Protein AF-A0A7C1T103-F1 (afdb_monomer_lite)

Sequence (82 aa):
MDARLQESRDLPLAVDLDGTLIATDLLWETIFLALKTNPLIVFLLPIWALAGKARLKLELARRVTLDASRLPYRQEFLDYLH

pLDDT: mean 81.91, std 11.5, range [46.41, 94.81]

Radius of gyration: 18.04 Å; chains: 1; bounding box: 52×39×32 Å

Structure (mmCIF, N/CA/C/O backbone):
data_AF-A0A7C1T103-F1
#
_entry.id   AF-A0A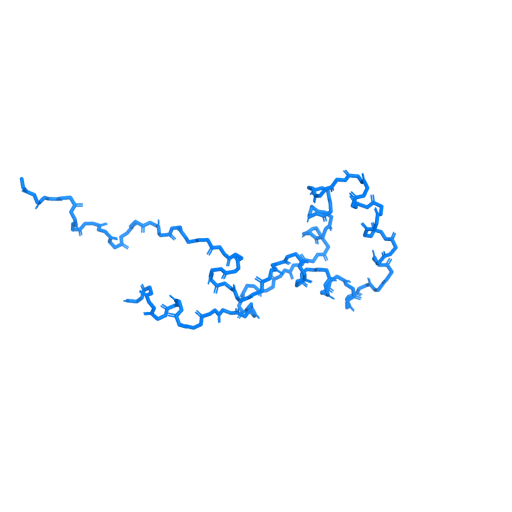7C1T103-F1
#
loop_
_atom_site.group_PDB
_atom_site.id
_atom_site.type_symbol
_atom_site.label_atom_id
_atom_site.label_alt_id
_atom_site.label_comp_id
_atom_site.label_asym_id
_atom_site.label_entity_id
_atom_site.label_seq_id
_atom_site.pdbx_PDB_ins_code
_atom_site.Cartn_x
_atom_site.Cartn_y
_atom_site.Cartn_z
_atom_site.occupancy
_atom_site.B_iso_or_equiv
_atom_site.auth_seq_id
_atom_site.auth_comp_id
_atom_site.auth_asym_id
_atom_site.auth_atom_id
_atom_site.pdbx_PDB_model_num
ATOM 1 N N . MET A 1 1 ? -37.028 25.315 6.072 1.00 46.41 1 MET A N 1
ATOM 2 C CA . MET A 1 1 ? -36.523 24.548 7.223 1.00 46.41 1 MET A CA 1
ATOM 3 C C . MET A 1 1 ? -36.846 23.084 6.976 1.00 46.41 1 MET A C 1
ATOM 5 O O . MET A 1 1 ? -38.001 22.767 6.740 1.00 46.41 1 MET A O 1
ATOM 9 N N . ASP A 1 2 ? -35.789 22.273 6.900 1.00 48.44 2 ASP A N 1
ATOM 10 C CA . ASP A 1 2 ? -35.733 20.889 7.400 1.00 48.44 2 ASP A CA 1
ATOM 11 C C . ASP A 1 2 ? -36.485 19.766 6.666 1.00 48.44 2 ASP A C 1
ATOM 13 O O . ASP A 1 2 ? -37.237 19.018 7.276 1.00 48.44 2 ASP A O 1
ATOM 17 N N . ALA A 1 3 ? -36.214 19.568 5.369 1.00 52.72 3 ALA A N 1
ATOM 18 C CA . ALA A 1 3 ? -36.622 18.338 4.659 1.00 52.72 3 ALA A CA 1
ATOM 19 C C . ALA A 1 3 ? -35.462 17.548 4.014 1.00 52.72 3 ALA A C 1
ATOM 21 O O . ALA A 1 3 ? -35.689 16.500 3.424 1.00 52.72 3 ALA A O 1
ATOM 22 N N . ARG A 1 4 ? -34.208 18.025 4.103 1.00 54.22 4 ARG A N 1
ATOM 23 C CA . ARG A 1 4 ? -33.059 17.436 3.375 1.00 54.22 4 ARG A CA 1
ATOM 24 C C . ARG A 1 4 ? -32.198 16.454 4.176 1.00 54.22 4 ARG A C 1
ATOM 26 O O . ARG A 1 4 ? -31.212 15.970 3.643 1.00 54.22 4 ARG A O 1
ATOM 33 N N . LE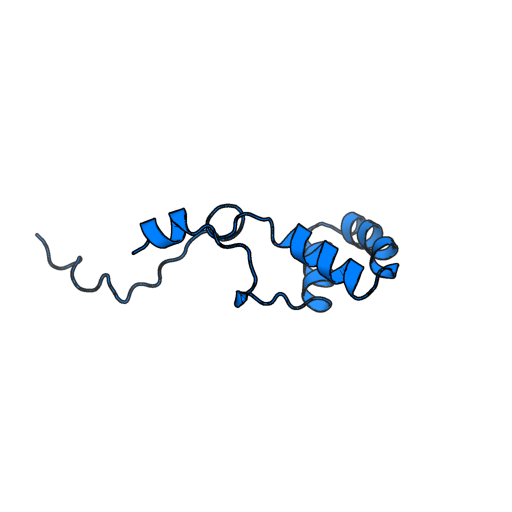U A 1 5 ? -32.531 16.179 5.436 1.00 57.16 5 LEU A N 1
ATOM 34 C CA . LEU A 1 5 ? -31.668 15.377 6.315 1.00 57.16 5 LEU A CA 1
ATOM 35 C C . LEU A 1 5 ? -32.170 13.944 6.543 1.00 57.16 5 LEU A C 1
ATOM 37 O O . LEU A 1 5 ? -31.470 13.153 7.172 1.00 57.16 5 LEU A O 1
ATOM 41 N N . GLN A 1 6 ? -33.347 13.584 6.023 1.00 53.22 6 GLN A N 1
ATOM 42 C CA . GLN A 1 6 ? -33.998 12.318 6.376 1.00 53.22 6 GLN A CA 1
ATOM 43 C C . GLN A 1 6 ? -33.687 11.146 5.423 1.00 53.22 6 GLN A C 1
ATOM 45 O O . GLN A 1 6 ? -33.954 10.006 5.784 1.00 53.22 6 GLN A O 1
ATOM 50 N N . GLU A 1 7 ? -33.034 11.393 4.280 1.00 54.53 7 GLU A N 1
ATOM 51 C CA . GLU A 1 7 ? -32.514 10.356 3.358 1.00 54.53 7 GLU A CA 1
ATOM 52 C C . GLU A 1 7 ? -30.995 10.123 3.509 1.00 54.53 7 GLU A C 1
ATOM 54 O O . GLU A 1 7 ? -30.325 9.600 2.625 1.00 54.53 7 GLU A O 1
ATOM 59 N N . SER A 1 8 ? -30.406 10.516 4.640 1.00 57.97 8 SER A N 1
ATOM 60 C CA . SER A 1 8 ? -28.946 10.471 4.827 1.00 57.97 8 SER A CA 1
ATOM 61 C C . SER A 1 8 ? -28.370 9.057 5.012 1.00 57.97 8 SER A C 1
ATOM 63 O O . SER A 1 8 ? -27.153 8.906 5.026 1.00 57.97 8 SER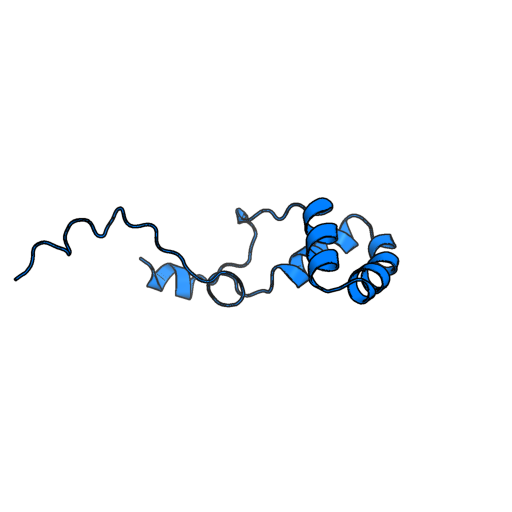 A O 1
ATOM 65 N N . ARG A 1 9 ? -29.209 8.020 5.171 1.00 58.03 9 ARG A N 1
ATOM 66 C CA . ARG A 1 9 ? -28.753 6.624 5.339 1.00 58.03 9 ARG A CA 1
ATOM 67 C C . ARG A 1 9 ? -28.349 5.939 4.033 1.00 58.03 9 ARG A C 1
ATOM 69 O O . ARG A 1 9 ? -27.544 5.019 4.086 1.00 58.03 9 ARG A O 1
ATOM 76 N N . ASP A 1 10 ? -28.863 6.404 2.896 1.00 66.75 10 ASP A N 1
ATOM 77 C CA . ASP A 1 10 ? -28.603 5.794 1.583 1.00 66.75 10 ASP A CA 1
ATOM 78 C C . ASP A 1 10 ? -27.530 6.545 0.776 1.00 66.75 10 ASP A C 1
ATOM 80 O O . ASP A 1 10 ? -27.221 6.187 -0.362 1.00 66.75 10 ASP A O 1
ATOM 84 N N . LEU A 1 11 ? -26.932 7.590 1.357 1.00 77.81 11 LEU A N 1
ATOM 85 C CA . LEU A 1 11 ? -25.823 8.306 0.737 1.00 77.81 11 LEU A CA 1
ATOM 86 C C . LEU A 1 11 ? -24.513 7.529 0.939 1.00 77.81 11 LEU A C 1
ATOM 88 O O . LEU A 1 11 ? -24.111 7.300 2.082 1.00 77.81 11 LEU A O 1
ATOM 92 N N . PRO A 1 12 ? -23.808 7.145 -0.145 1.00 78.00 12 PRO A N 1
ATOM 93 C CA . PRO A 1 12 ? -22.544 6.437 -0.027 1.00 78.00 12 PRO A CA 1
ATOM 94 C C . PRO A 1 12 ? -21.505 7.334 0.652 1.00 78.00 12 PRO A C 1
ATOM 96 O O . PRO A 1 12 ? -21.154 8.401 0.144 1.00 78.00 12 PRO A O 1
ATOM 99 N N . LEU A 1 13 ? -21.002 6.883 1.801 1.00 82.19 13 LEU A N 1
ATOM 100 C CA . LEU A 1 13 ? -19.937 7.560 2.525 1.00 82.19 13 LEU A CA 1
ATOM 101 C C . LEU A 1 13 ? -18.581 7.185 1.917 1.00 82.19 13 LEU A C 1
ATOM 103 O O . LEU A 1 13 ? -18.139 6.041 2.007 1.00 82.19 13 LEU A O 1
ATOM 107 N N . ALA A 1 14 ? -17.915 8.160 1.300 1.00 82.44 14 ALA A N 1
ATOM 108 C CA . ALA A 1 14 ? -16.546 8.007 0.827 1.00 82.44 14 ALA A CA 1
ATOM 109 C C . ALA A 1 14 ? -15.573 8.433 1.933 1.00 82.44 14 ALA A C 1
ATOM 111 O O . ALA A 1 14 ? -15.513 9.610 2.290 1.00 82.44 14 ALA A O 1
ATOM 112 N N . VAL A 1 15 ? -14.812 7.475 2.464 1.00 83.56 15 VAL A N 1
ATOM 113 C CA . VAL A 1 15 ? -13.726 7.725 3.419 1.00 83.56 15 VAL A CA 1
ATOM 114 C C . VAL A 1 15 ? -12.380 7.483 2.754 1.00 83.56 15 VAL A C 1
ATOM 116 O O . VAL A 1 15 ? -12.252 6.621 1.882 1.00 83.56 15 VAL A O 1
ATOM 119 N N . ASP A 1 16 ? -11.379 8.255 3.165 1.00 82.56 16 ASP A N 1
ATOM 120 C CA . ASP A 1 16 ? -10.000 7.993 2.775 1.00 82.56 16 ASP A CA 1
ATOM 121 C C . ASP A 1 16 ? -9.537 6.644 3.347 1.00 82.56 16 ASP A C 1
ATOM 123 O O . ASP A 1 16 ? -9.949 6.237 4.438 1.00 82.56 16 ASP A O 1
ATOM 127 N N . LEU A 1 17 ? -8.717 5.922 2.587 1.00 81.56 17 LEU A N 1
ATOM 128 C CA . LEU A 1 17 ? -8.377 4.538 2.900 1.00 81.56 17 LEU A CA 1
ATOM 129 C C . LEU A 1 17 ? -7.038 4.440 3.635 1.00 81.56 17 LEU A C 1
ATOM 131 O O . LEU A 1 17 ? -7.006 4.034 4.797 1.00 81.56 17 LEU A O 1
ATOM 135 N N . ASP A 1 18 ? -5.949 4.815 2.964 1.00 79.19 18 ASP A N 1
ATOM 136 C CA . ASP A 1 18 ? -4.584 4.696 3.475 1.00 79.19 18 ASP A CA 1
ATOM 137 C C . ASP A 1 18 ? -4.357 5.652 4.652 1.00 79.19 18 ASP A C 1
ATOM 139 O O . ASP A 1 18 ? -4.593 6.852 4.559 1.00 79.19 18 ASP A O 1
ATOM 143 N N . GLY A 1 19 ? -3.889 5.136 5.786 1.00 72.31 19 GLY A N 1
ATOM 144 C CA . GLY A 1 19 ? -3.618 5.948 6.974 1.00 72.31 19 GLY A CA 1
ATOM 145 C C . GLY A 1 19 ? -4.858 6.390 7.764 1.00 72.31 19 GLY A C 1
ATOM 146 O O . GLY A 1 19 ? -4.719 6.610 8.970 1.00 72.31 19 GLY A O 1
ATOM 147 N N . THR A 1 20 ? -6.040 6.438 7.141 1.00 79.06 20 THR A N 1
ATOM 148 C CA . THR A 1 20 ? -7.328 6.770 7.773 1.00 79.06 20 THR A CA 1
ATOM 149 C C . THR A 1 20 ? -8.083 5.503 8.191 1.00 79.06 20 THR A C 1
ATOM 151 O O . THR A 1 20 ? -8.114 5.168 9.375 1.00 79.06 20 THR A O 1
ATOM 154 N N . LEU A 1 21 ? -8.644 4.759 7.231 1.00 77.12 21 LEU A N 1
ATOM 155 C CA . LEU A 1 21 ? -9.408 3.536 7.493 1.00 77.12 21 LEU A CA 1
ATOM 156 C C . LEU A 1 21 ? -8.494 2.355 7.852 1.00 77.12 21 LEU A C 1
ATOM 158 O O . LEU A 1 21 ? -8.787 1.584 8.771 1.00 77.12 21 LEU A O 1
ATOM 162 N N . ILE A 1 22 ? -7.377 2.218 7.138 1.00 80.81 22 ILE A N 1
ATOM 163 C CA . ILE A 1 22 ? -6.343 1.226 7.431 1.00 80.81 22 ILE A CA 1
ATOM 164 C C . ILE A 1 22 ? -5.146 1.887 8.115 1.00 80.81 22 ILE A C 1
ATOM 166 O O . ILE A 1 22 ? -4.796 3.039 7.859 1.00 80.81 22 ILE A O 1
ATOM 170 N N . ALA A 1 23 ? -4.507 1.153 9.021 1.00 76.19 23 ALA A N 1
ATOM 171 C CA . ALA A 1 23 ? -3.351 1.646 9.761 1.00 76.19 23 ALA A CA 1
ATOM 172 C C . ALA A 1 23 ? -2.061 1.677 8.925 1.00 76.19 23 ALA A C 1
ATOM 174 O O . ALA A 1 23 ? -1.097 2.334 9.323 1.00 76.19 23 ALA A O 1
ATOM 175 N N . THR A 1 24 ? -2.039 0.963 7.797 1.00 79.25 24 THR A N 1
ATOM 176 C CA . THR A 1 24 ? -0.875 0.806 6.920 1.00 79.25 24 THR A CA 1
ATOM 177 C C . THR A 1 24 ? -1.080 1.496 5.571 1.00 79.25 24 THR A C 1
ATOM 179 O O . THR A 1 24 ? -2.120 2.098 5.312 1.00 79.25 24 THR A O 1
ATOM 182 N N . ASP A 1 25 ? -0.042 1.460 4.736 1.00 82.81 25 ASP A N 1
ATOM 183 C CA . ASP A 1 25 ? -0.065 1.948 3.357 1.00 82.81 25 ASP A CA 1
ATOM 184 C C . ASP A 1 25 ? -0.180 0.736 2.423 1.00 82.81 25 ASP A C 1
ATOM 186 O O . ASP A 1 25 ? 0.676 -0.162 2.451 1.00 82.81 25 ASP A O 1
ATOM 190 N N . LEU A 1 26 ? -1.219 0.710 1.583 1.00 82.19 26 LEU A N 1
ATOM 191 C CA . LEU A 1 26 ? -1.460 -0.370 0.626 1.00 82.19 26 LEU A CA 1
ATOM 192 C C . LEU A 1 26 ? -0.254 -0.653 -0.274 1.00 82.19 26 LEU A C 1
ATOM 194 O O . LEU A 1 26 ? -0.058 -1.795 -0.692 1.00 82.19 26 LEU A O 1
ATOM 198 N N . LEU A 1 27 ? 0.567 0.349 -0.601 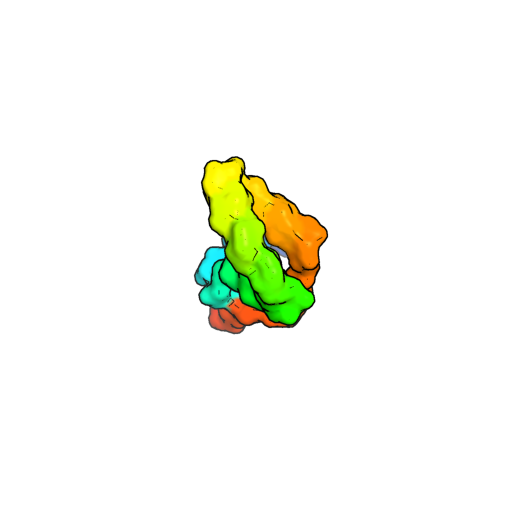1.00 84.94 27 LEU A N 1
ATOM 199 C CA . LEU A 1 27 ? 1.746 0.160 -1.442 1.00 84.94 27 LEU A CA 1
ATOM 200 C C . LEU A 1 27 ? 2.744 -0.783 -0.773 1.00 84.94 27 LEU A C 1
ATOM 202 O O . LEU A 1 27 ? 3.262 -1.685 -1.433 1.00 84.94 27 LEU A O 1
ATOM 206 N N . TRP A 1 28 ? 2.995 -0.594 0.522 1.00 85.31 28 TRP A N 1
ATOM 207 C CA . TRP A 1 28 ? 3.914 -1.442 1.276 1.00 85.31 28 TRP A CA 1
ATOM 208 C C . TRP A 1 28 ? 3.363 -2.853 1.432 1.00 85.31 28 TRP A C 1
ATOM 210 O O . TRP A 1 28 ? 4.084 -3.803 1.131 1.00 85.31 28 TRP A O 1
ATOM 220 N N . GLU A 1 29 ? 2.086 -2.998 1.793 1.00 86.44 29 GLU A N 1
ATOM 221 C CA . GLU A 1 29 ? 1.408 -4.304 1.846 1.00 86.44 29 GLU A CA 1
ATOM 222 C C . GLU A 1 29 ? 1.544 -5.052 0.511 1.00 86.44 29 GLU A C 1
ATOM 224 O O . GLU A 1 29 ? 1.938 -6.220 0.463 1.00 86.44 29 GLU A O 1
ATOM 229 N N . THR A 1 30 ? 1.310 -4.349 -0.602 1.00 87.25 30 THR A N 1
ATOM 230 C CA . THR A 1 30 ? 1.412 -4.927 -1.947 1.00 87.25 30 THR A CA 1
ATOM 231 C C . THR A 1 30 ? 2.848 -5.318 -2.294 1.00 87.25 30 THR A C 1
ATOM 233 O O . THR A 1 30 ? 3.062 -6.378 -2.877 1.00 87.25 30 THR A O 1
ATOM 236 N N . ILE A 1 31 ? 3.847 -4.505 -1.936 1.00 89.50 31 ILE A N 1
ATOM 237 C CA . ILE A 1 31 ? 5.268 -4.811 -2.173 1.00 89.50 31 ILE A CA 1
ATOM 238 C C . ILE A 1 31 ? 5.710 -6.024 -1.350 1.00 89.50 31 ILE A C 1
ATOM 240 O O . ILE A 1 31 ? 6.364 -6.915 -1.891 1.00 89.50 31 ILE A O 1
ATOM 244 N N . PHE A 1 32 ? 5.351 -6.095 -0.067 1.00 90.06 32 PHE A N 1
ATOM 245 C CA . PHE A 1 32 ? 5.713 -7.231 0.781 1.00 90.06 32 PHE A CA 1
ATOM 246 C C . PHE A 1 32 ? 5.029 -8.516 0.325 1.00 90.06 32 PHE A C 1
ATOM 248 O O . PHE A 1 32 ? 5.675 -9.563 0.261 1.00 90.06 32 PHE A O 1
ATOM 255 N N . LEU A 1 33 ? 3.755 -8.446 -0.060 1.00 89.06 33 LEU A N 1
ATOM 256 C CA . LEU A 1 33 ? 3.042 -9.599 -0.597 1.00 89.06 33 LEU A CA 1
ATOM 257 C C . LEU A 1 33 ? 3.610 -10.031 -1.958 1.00 89.06 33 LEU A C 1
ATOM 259 O O . LEU A 1 33 ? 3.802 -11.224 -2.189 1.00 89.06 33 LEU A O 1
ATOM 263 N N . ALA A 1 34 ? 3.963 -9.078 -2.826 1.00 89.06 34 ALA A N 1
ATOM 264 C CA . ALA A 1 34 ? 4.668 -9.339 -4.081 1.00 89.06 34 ALA A CA 1
ATOM 265 C C . ALA A 1 34 ? 5.995 -10.067 -3.834 1.00 89.06 34 ALA A C 1
ATOM 267 O O . ALA A 1 34 ? 6.277 -11.068 -4.490 1.00 89.06 34 ALA A O 1
ATOM 268 N N . LEU A 1 35 ? 6.785 -9.590 -2.869 1.00 90.19 35 LEU A N 1
ATOM 269 C CA . LEU A 1 35 ? 8.079 -10.164 -2.512 1.00 90.19 35 LEU A CA 1
ATOM 270 C C . LEU A 1 35 ? 7.938 -11.561 -1.894 1.00 90.19 35 LEU A C 1
ATOM 272 O O . LEU A 1 35 ? 8.739 -12.444 -2.192 1.00 90.19 35 LEU A O 1
ATOM 276 N N . LYS A 1 36 ? 6.901 -11.780 -1.076 1.00 89.81 36 LYS A N 1
ATOM 277 C CA . LYS A 1 36 ? 6.584 -13.086 -0.482 1.00 89.81 36 LYS A CA 1
ATOM 278 C C . LYS A 1 36 ? 6.211 -14.119 -1.544 1.00 89.81 36 LYS A C 1
ATOM 280 O O . LYS A 1 36 ? 6.622 -15.270 -1.436 1.00 89.81 36 LYS A O 1
ATOM 285 N N . THR A 1 37 ? 5.438 -13.720 -2.552 1.00 88.38 37 THR A N 1
ATOM 286 C CA . THR A 1 37 ? 5.013 -14.616 -3.637 1.00 88.38 37 THR A CA 1
ATOM 287 C C . THR A 1 37 ? 6.127 -14.843 -4.657 1.00 88.38 37 THR A C 1
ATOM 289 O O . THR A 1 37 ? 6.314 -15.961 -5.129 1.00 88.38 37 THR A O 1
ATOM 292 N N . ASN A 1 38 ? 6.874 -13.796 -5.012 1.00 89.69 38 ASN A N 1
ATOM 293 C CA . ASN A 1 38 ? 7.988 -13.887 -5.945 1.00 89.69 38 ASN A CA 1
ATOM 294 C C . ASN A 1 38 ? 9.127 -12.935 -5.536 1.00 89.69 38 ASN A C 1
ATOM 296 O O . ASN A 1 38 ? 9.110 -11.761 -5.914 1.00 89.69 38 ASN A O 1
ATOM 300 N N . PRO A 1 39 ? 10.164 -13.429 -4.840 1.00 90.31 39 PRO A N 1
ATOM 301 C CA . PRO A 1 39 ? 11.248 -12.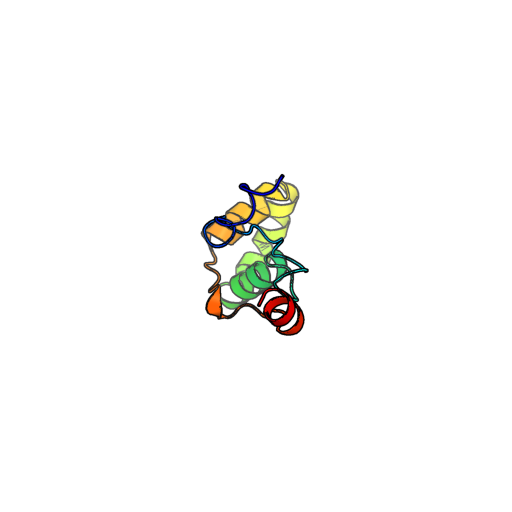581 -4.352 1.00 90.31 39 PRO A CA 1
ATOM 302 C C . PRO A 1 39 ? 12.060 -11.925 -5.478 1.00 90.31 39 PRO A C 1
ATOM 304 O O . PRO A 1 39 ? 12.647 -10.865 -5.272 1.00 90.31 39 PRO A O 1
ATOM 307 N N . LEU A 1 40 ? 12.050 -12.485 -6.695 1.00 92.44 40 LEU A N 1
ATOM 308 C CA . LEU A 1 40 ? 12.751 -11.908 -7.850 1.00 92.44 40 LEU A CA 1
ATOM 309 C C . LEU A 1 40 ? 12.147 -10.572 -8.302 1.00 92.44 40 LEU A C 1
ATOM 311 O O . LEU A 1 40 ? 12.795 -9.814 -9.026 1.00 92.44 40 LEU A O 1
ATOM 315 N N . ILE A 1 41 ? 10.931 -10.242 -7.854 1.00 90.56 41 ILE A N 1
ATOM 316 C CA . ILE A 1 41 ? 10.289 -8.964 -8.162 1.00 90.56 41 ILE A CA 1
ATOM 317 C C . ILE A 1 41 ? 11.084 -7.768 -7.633 1.00 90.56 41 ILE A C 1
ATOM 319 O O . ILE A 1 41 ? 10.977 -6.683 -8.199 1.00 90.56 41 ILE A O 1
ATOM 323 N N . VAL A 1 42 ? 11.931 -7.966 -6.613 1.00 91.12 42 VAL A N 1
ATOM 324 C CA . VAL A 1 42 ? 12.780 -6.911 -6.043 1.00 91.12 42 VAL A CA 1
ATOM 325 C C . VAL A 1 42 ? 13.684 -6.261 -7.090 1.00 91.12 42 VAL A C 1
ATOM 327 O O . VAL A 1 42 ? 13.919 -5.059 -7.024 1.00 91.12 42 VAL A O 1
ATOM 330 N N . PHE A 1 43 ? 14.126 -7.014 -8.102 1.00 93.25 43 PHE A N 1
ATOM 331 C CA . PHE A 1 43 ? 14.942 -6.488 -9.199 1.00 93.25 43 PHE A CA 1
ATOM 332 C C . PHE A 1 43 ? 14.124 -5.664 -10.203 1.00 93.25 43 PHE A C 1
ATOM 334 O O . PHE A 1 43 ? 14.664 -4.782 -10.867 1.00 93.25 43 PHE A O 1
ATOM 341 N N . LEU A 1 44 ? 12.816 -5.917 -10.302 1.00 90.88 44 LEU A N 1
ATOM 342 C CA . LEU A 1 44 ? 11.903 -5.182 -11.180 1.00 90.88 44 LEU A CA 1
ATOM 343 C C . LEU A 1 44 ? 11.354 -3.910 -10.517 1.00 90.88 44 LEU A C 1
ATOM 345 O O . LEU A 1 44 ? 11.067 -2.945 -11.224 1.00 90.88 44 LEU A O 1
ATOM 349 N N . LEU A 1 45 ? 11.261 -3.866 -9.181 1.00 90.44 45 LEU A N 1
ATOM 350 C CA . LEU A 1 45 ? 10.836 -2.678 -8.426 1.00 90.44 45 LEU A CA 1
ATOM 351 C C . LEU A 1 45 ? 11.594 -1.394 -8.818 1.00 90.44 45 LEU A C 1
ATOM 353 O O . LEU A 1 45 ? 10.921 -0.413 -9.142 1.00 90.44 45 LEU A O 1
ATOM 357 N N . PRO A 1 46 ? 12.945 -1.351 -8.851 1.00 92.50 46 PRO A N 1
ATOM 358 C CA . PRO A 1 46 ? 13.664 -0.145 -9.258 1.00 92.50 46 PRO A CA 1
ATOM 359 C C . PRO A 1 46 ? 13.422 0.202 -10.730 1.00 92.50 46 PRO A C 1
ATOM 361 O O . PRO A 1 46 ? 13.286 1.378 -11.057 1.00 92.50 46 PRO A O 1
ATOM 364 N N . ILE A 1 47 ? 13.287 -0.794 -11.615 1.00 94.81 47 ILE A N 1
ATOM 365 C CA . ILE A 1 47 ? 12.984 -0.571 -13.039 1.00 94.81 47 ILE A CA 1
ATOM 366 C C . ILE A 1 47 ? 11.621 0.115 -13.191 1.00 94.81 47 ILE A C 1
ATOM 368 O O . ILE A 1 47 ? 11.483 1.087 -13.934 1.00 94.81 47 ILE A O 1
ATOM 372 N N . TRP A 1 48 ? 10.604 -0.353 -12.467 1.00 93.31 48 TRP A N 1
ATOM 373 C CA . TRP A 1 48 ? 9.278 0.259 -12.491 1.00 93.31 48 TRP A CA 1
ATOM 374 C C . TRP A 1 48 ? 9.253 1.627 -11.818 1.00 93.31 48 TRP A C 1
ATOM 376 O O . TRP A 1 48 ? 8.585 2.525 -12.321 1.00 93.31 48 TRP A O 1
ATOM 386 N N . ALA A 1 49 ? 9.998 1.806 -10.725 1.00 90.88 49 ALA A N 1
ATOM 387 C CA . ALA A 1 49 ? 10.120 3.089 -10.042 1.00 90.88 49 ALA A CA 1
ATOM 388 C C . ALA A 1 49 ? 10.760 4.156 -10.945 1.00 90.88 49 ALA A C 1
ATOM 390 O O . ALA A 1 49 ? 10.246 5.272 -11.015 1.00 90.88 49 ALA A O 1
ATOM 391 N N . LEU A 1 50 ? 11.813 3.796 -11.692 1.00 93.44 50 LEU A N 1
ATOM 392 C CA . LEU A 1 50 ? 12.443 4.658 -12.700 1.00 93.44 50 LEU A CA 1
ATOM 393 C C . LEU A 1 50 ? 11.482 5.009 -13.840 1.00 93.44 50 LEU A C 1
ATOM 395 O O . LEU A 1 50 ? 11.488 6.133 -14.332 1.00 93.44 50 LEU A O 1
ATOM 399 N N . ALA A 1 51 ? 10.618 4.072 -14.228 1.00 92.12 51 ALA A N 1
ATOM 400 C CA . ALA A 1 51 ? 9.572 4.307 -15.219 1.00 92.12 51 ALA A CA 1
ATOM 401 C C . ALA A 1 51 ? 8.346 5.069 -14.662 1.00 92.12 51 ALA A C 1
ATOM 403 O O . ALA A 1 51 ? 7.395 5.327 -15.402 1.00 92.12 51 ALA A O 1
ATOM 404 N N . GLY A 1 52 ? 8.365 5.434 -13.376 1.00 92.31 52 GLY A N 1
ATOM 405 C CA . GLY A 1 52 ? 7.383 6.288 -12.718 1.00 92.31 52 GLY A CA 1
ATOM 406 C C . GLY A 1 52 ? 6.528 5.575 -11.667 1.00 92.31 52 GLY A C 1
ATOM 407 O O . GLY A 1 52 ? 6.145 4.412 -11.798 1.00 92.31 52 GLY A O 1
ATOM 408 N N . LYS A 1 53 ? 6.137 6.327 -10.628 1.00 87.44 53 LYS A N 1
ATOM 409 C CA . LYS A 1 53 ? 5.326 5.826 -9.499 1.00 87.44 53 LYS A CA 1
ATOM 410 C C . LYS A 1 53 ? 4.000 5.190 -9.938 1.00 87.44 53 LYS A C 1
ATOM 412 O O . LYS A 1 53 ? 3.589 4.183 -9.369 1.00 87.44 53 LYS A O 1
ATOM 417 N N . ALA A 1 54 ? 3.343 5.751 -10.954 1.00 89.94 54 ALA A N 1
ATOM 418 C CA . ALA A 1 54 ? 2.093 5.203 -11.483 1.00 89.94 54 ALA A CA 1
ATOM 419 C C . ALA A 1 54 ? 2.294 3.806 -12.092 1.00 89.94 54 ALA A C 1
ATOM 421 O O . ALA A 1 54 ? 1.485 2.906 -11.867 1.00 89.94 54 ALA A O 1
ATOM 422 N N . ARG A 1 55 ? 3.407 3.600 -12.807 1.00 91.25 55 ARG A N 1
ATOM 423 C CA . ARG A 1 55 ? 3.739 2.304 -13.401 1.00 91.25 55 ARG A CA 1
ATOM 424 C C . ARG A 1 55 ? 4.079 1.274 -12.334 1.00 91.25 55 ARG A C 1
ATOM 426 O O . ARG A 1 55 ? 3.587 0.158 -12.421 1.00 91.25 55 ARG A O 1
ATOM 433 N N . LEU A 1 56 ? 4.831 1.659 -11.302 1.00 91.56 56 LEU A N 1
ATOM 434 C CA . LEU A 1 56 ? 5.084 0.803 -10.140 1.00 91.56 56 LEU A CA 1
ATOM 435 C C . LEU A 1 56 ? 3.775 0.291 -9.522 1.00 91.56 56 LEU A C 1
ATOM 437 O O . LEU A 1 56 ? 3.603 -0.917 -9.377 1.00 91.56 56 LEU A O 1
ATOM 441 N N . LYS A 1 57 ? 2.829 1.192 -9.228 1.00 89.25 57 LYS A N 1
ATOM 442 C CA . LYS A 1 57 ? 1.517 0.820 -8.675 1.00 89.25 57 LYS A CA 1
ATOM 443 C C . LYS A 1 57 ? 0.742 -0.116 -9.606 1.00 89.25 57 LYS A C 1
ATOM 445 O O . LYS A 1 57 ? 0.201 -1.116 -9.147 1.00 89.25 57 LYS A O 1
ATOM 450 N N . LEU A 1 58 ? 0.733 0.163 -10.909 1.00 90.62 58 LEU A N 1
ATOM 451 C CA . LEU A 1 58 ? 0.035 -0.661 -11.898 1.00 90.62 58 LEU A CA 1
ATOM 452 C C . LEU A 1 58 ? 0.632 -2.072 -12.028 1.00 90.62 58 LEU A C 1
ATOM 454 O O . LEU A 1 58 ? -0.103 -3.051 -12.135 1.00 90.62 58 LEU A O 1
ATOM 458 N N . GLU A 1 59 ? 1.959 -2.196 -12.054 1.00 91.69 59 GLU A N 1
ATOM 459 C CA . GLU A 1 59 ? 2.634 -3.495 -12.143 1.00 91.69 59 GLU A CA 1
ATOM 460 C C . GLU A 1 59 ? 2.435 -4.330 -10.871 1.00 91.69 59 GLU A C 1
ATOM 462 O O . GLU A 1 59 ? 2.252 -5.546 -10.967 1.00 91.69 59 GLU A O 1
ATOM 467 N N . LEU A 1 60 ? 2.432 -3.684 -9.702 1.00 90.38 60 LEU A N 1
ATOM 468 C CA . LEU A 1 60 ? 2.136 -4.318 -8.419 1.00 90.38 60 LEU A CA 1
ATOM 469 C C . LEU A 1 60 ? 0.680 -4.798 -8.354 1.00 90.38 60 LEU A C 1
ATOM 471 O O . LEU A 1 60 ? 0.452 -5.980 -8.112 1.00 90.38 60 LEU A O 1
ATOM 475 N N . ALA A 1 61 ? -0.286 -3.934 -8.677 1.00 88.38 61 ALA A N 1
ATOM 476 C CA . ALA A 1 61 ? -1.712 -4.276 -8.685 1.00 88.38 61 ALA A CA 1
ATOM 477 C C . ALA A 1 61 ? -2.060 -5.400 -9.678 1.00 88.38 61 ALA A C 1
ATOM 479 O O . ALA A 1 61 ? -2.975 -6.182 -9.445 1.00 88.38 61 ALA A O 1
ATOM 480 N N . ARG A 1 62 ? -1.315 -5.520 -10.785 1.00 88.62 62 ARG A N 1
ATOM 481 C CA . ARG A 1 62 ? -1.484 -6.625 -11.743 1.00 88.62 62 ARG A CA 1
ATOM 482 C C . ARG A 1 62 ? -0.958 -7.969 -11.243 1.00 88.62 62 ARG A C 1
ATOM 484 O O . ARG A 1 62 ? -1.394 -9.000 -11.742 1.00 88.62 62 ARG A O 1
ATOM 491 N N . ARG A 1 63 ? 0.011 -7.974 -10.327 1.00 87.00 63 ARG A N 1
ATOM 492 C CA . ARG A 1 63 ? 0.673 -9.201 -9.840 1.00 87.00 63 ARG A CA 1
ATOM 493 C C . ARG A 1 63 ? 0.179 -9.648 -8.478 1.00 87.00 63 ARG A C 1
ATOM 495 O O . ARG A 1 63 ? 0.354 -10.811 -8.130 1.00 87.00 63 ARG A O 1
ATOM 502 N N . VAL A 1 64 ? -0.392 -8.730 -7.714 1.00 87.06 64 VAL A N 1
ATOM 503 C CA . VAL A 1 64 ? -0.826 -8.962 -6.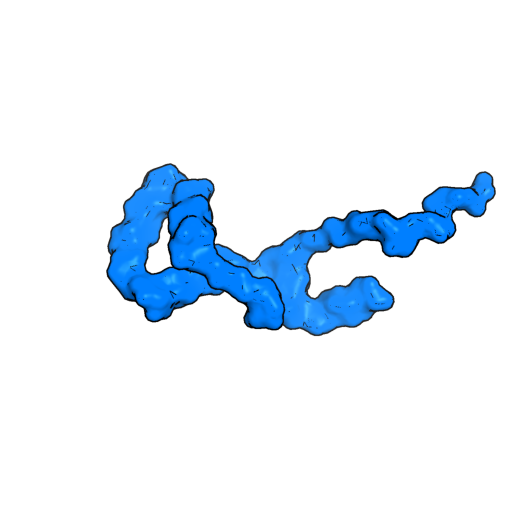348 1.00 87.06 64 VAL A CA 1
ATOM 504 C C . VAL A 1 64 ? -2.275 -8.549 -6.212 1.00 87.06 64 VAL A C 1
ATOM 506 O O . VAL A 1 64 ? -2.638 -7.404 -6.468 1.00 87.06 64 VAL A O 1
ATOM 509 N N . THR A 1 65 ? -3.090 -9.486 -5.750 1.00 84.31 65 THR A N 1
ATOM 510 C CA . THR A 1 65 ? -4.450 -9.213 -5.303 1.00 84.31 65 THR A CA 1
ATOM 511 C C . THR A 1 65 ? -4.425 -9.104 -3.786 1.00 84.31 65 THR A C 1
ATOM 513 O O . THR A 1 65 ? -4.078 -10.067 -3.103 1.00 84.31 65 THR A O 1
ATOM 516 N N . LEU A 1 66 ? -4.746 -7.922 -3.262 1.00 82.12 66 LEU A N 1
ATOM 517 C CA . LEU A 1 66 ? -4.906 -7.723 -1.826 1.00 82.12 66 LEU A CA 1
ATOM 518 C C . LEU A 1 66 ? -6.272 -8.243 -1.386 1.00 82.12 66 LEU A C 1
ATOM 520 O O . LEU A 1 66 ? -7.290 -7.970 -2.020 1.00 82.12 66 LEU A O 1
ATOM 524 N N . ASP A 1 67 ? -6.283 -8.975 -0.280 1.00 81.19 67 ASP A N 1
ATOM 525 C CA . ASP A 1 67 ? -7.513 -9.370 0.389 1.00 81.19 67 ASP A CA 1
ATOM 526 C C . ASP A 1 67 ? -7.941 -8.244 1.334 1.00 81.19 67 ASP A C 1
ATOM 528 O O . ASP A 1 67 ? -7.338 -8.054 2.392 1.00 81.19 67 ASP A O 1
ATOM 532 N N . ALA A 1 68 ? -8.970 -7.490 0.936 1.00 80.06 68 ALA A N 1
ATOM 533 C CA . ALA A 1 68 ? -9.477 -6.364 1.715 1.00 80.06 68 ALA A CA 1
ATOM 534 C C . ALA A 1 68 ? -9.874 -6.788 3.139 1.00 80.06 68 ALA A C 1
ATOM 536 O O . ALA A 1 68 ? -9.610 -6.058 4.085 1.00 80.06 68 ALA A O 1
ATOM 537 N N . SER A 1 69 ? -10.401 -8.003 3.322 1.00 81.50 69 SER A N 1
ATOM 538 C CA . SER A 1 69 ? -10.847 -8.495 4.634 1.00 81.50 69 SER A CA 1
ATOM 539 C C . SER A 1 69 ? -9.715 -8.675 5.653 1.00 81.50 69 SER A C 1
ATOM 541 O O . SER A 1 69 ? -9.968 -8.758 6.853 1.00 81.50 69 SER A O 1
ATOM 543 N N . ARG A 1 70 ? -8.464 -8.729 5.183 1.00 80.44 70 ARG A N 1
ATOM 544 C CA . ARG A 1 70 ? -7.265 -8.945 6.003 1.00 80.44 70 ARG A CA 1
ATOM 545 C C . ARG A 1 70 ? -6.459 -7.680 6.249 1.00 80.44 70 ARG A C 1
ATOM 547 O O . ARG A 1 70 ? -5.412 -7.756 6.892 1.00 80.44 70 ARG A O 1
ATOM 554 N N . LEU A 1 71 ? -6.904 -6.543 5.720 1.00 81.38 71 LEU A N 1
ATOM 555 C CA . LEU A 1 71 ? -6.208 -5.286 5.930 1.00 81.38 71 LEU A CA 1
ATOM 556 C C . LEU A 1 71 ? -6.286 -4.877 7.411 1.00 81.38 71 LEU A C 1
ATOM 558 O O . LEU A 1 71 ? -7.291 -5.135 8.079 1.00 81.38 71 LEU A O 1
ATOM 562 N N . PRO A 1 72 ? -5.234 -4.244 7.952 1.00 81.94 72 PRO A N 1
ATOM 563 C CA . PRO A 1 72 ? -5.201 -3.814 9.342 1.00 81.94 72 PRO A CA 1
ATOM 564 C C . PRO A 1 72 ? -6.062 -2.559 9.530 1.00 81.94 72 PRO A C 1
ATOM 566 O O . PRO A 1 72 ? -5.568 -1.431 9.512 1.00 81.94 72 PRO A O 1
ATOM 569 N N . TYR A 1 73 ? -7.368 -2.756 9.687 1.00 84.00 73 TYR A N 1
ATOM 570 C CA . TYR A 1 73 ? -8.328 -1.683 9.926 1.00 84.00 73 TYR A CA 1
ATOM 571 C C . TYR A 1 73 ? -8.136 -1.024 11.297 1.00 84.00 73 TYR A C 1
ATOM 573 O O . TYR A 1 73 ? -7.939 -1.709 12.306 1.00 84.00 73 TYR A O 1
ATOM 581 N N . ARG A 1 74 ? -8.249 0.308 11.352 1.00 84.19 74 ARG A N 1
ATOM 582 C CA . ARG A 1 74 ? -8.293 1.055 12.617 1.00 84.19 74 ARG A CA 1
ATOM 583 C C . ARG A 1 74 ? -9.682 0.922 13.236 1.00 84.19 74 ARG A C 1
ATOM 585 O O . ARG A 1 74 ? -10.603 1.631 12.842 1.00 84.19 74 ARG A O 1
ATOM 592 N N . GLN A 1 75 ? -9.815 0.034 14.219 1.00 84.56 75 GLN A N 1
ATOM 593 C CA . GLN A 1 75 ? -11.091 -0.212 14.905 1.00 84.56 75 GLN A CA 1
ATOM 594 C C . GLN A 1 75 ? -11.677 1.068 15.520 1.00 84.56 75 GLN A C 1
ATOM 596 O O . GLN A 1 75 ? -12.849 1.339 15.327 1.00 84.56 75 GLN A O 1
ATOM 601 N N . GLU A 1 76 ? -10.846 1.931 16.112 1.00 82.50 76 GLU A N 1
ATOM 602 C CA . GLU A 1 76 ? -11.285 3.222 16.673 1.00 82.50 76 GLU A CA 1
ATOM 603 C C . GLU A 1 76 ? -11.973 4.137 15.642 1.00 82.50 76 GLU A C 1
ATOM 605 O O . GLU A 1 76 ? -12.916 4.854 15.969 1.00 82.50 76 GLU A O 1
ATOM 610 N N . PHE A 1 77 ? -11.510 4.117 14.386 1.00 83.75 77 PHE A N 1
ATOM 611 C CA . PHE A 1 77 ? -12.123 4.898 13.311 1.00 83.75 77 PHE A CA 1
ATOM 612 C C . PHE A 1 77 ? -13.410 4.242 12.800 1.00 83.75 77 PHE A C 1
ATOM 614 O O . PHE A 1 77 ? -14.361 4.943 12.470 1.00 83.75 77 PHE A O 1
ATOM 621 N N . LEU A 1 78 ? -13.462 2.906 12.768 1.00 84.00 78 LEU A N 1
ATOM 622 C CA . LEU A 1 78 ? -14.693 2.172 12.463 1.00 84.00 78 LEU A CA 1
ATOM 623 C C . LEU A 1 78 ? -15.775 2.432 13.519 1.00 84.00 78 LEU A C 1
ATOM 625 O O . LEU A 1 78 ? -16.918 2.685 13.153 1.00 84.00 78 LEU A O 1
ATOM 629 N N . ASP A 1 79 ? -15.406 2.453 14.800 1.00 84.44 79 ASP A N 1
ATOM 630 C CA . ASP A 1 79 ? -16.314 2.760 15.909 1.00 84.44 79 ASP A CA 1
ATOM 631 C C . ASP A 1 79 ? -16.836 4.205 15.843 1.00 84.44 79 ASP A C 1
ATOM 633 O O . ASP A 1 79 ? -17.977 4.465 16.213 1.00 84.44 79 ASP A O 1
ATOM 637 N N . TYR A 1 80 ? -16.033 5.149 15.339 1.00 83.38 80 TYR A N 1
ATOM 638 C CA . TYR A 1 80 ? -16.462 6.535 15.106 1.00 83.38 80 TYR A CA 1
ATOM 639 C C . TYR A 1 80 ? -17.495 6.674 13.972 1.00 83.38 80 TYR A C 1
ATOM 641 O O . TYR A 1 80 ? -18.283 7.618 13.973 1.00 83.38 80 TYR A O 1
ATOM 649 N N . LEU A 1 81 ? -17.485 5.764 12.994 1.00 81.31 81 LEU A N 1
ATOM 650 C CA . LEU A 1 81 ? -18.408 5.782 11.853 1.00 81.31 81 LEU A CA 1
ATOM 651 C C . LEU A 1 81 ? -19.783 5.162 12.157 1.00 81.31 81 LEU A C 1
ATOM 653 O O . LEU A 1 81 ? -20.664 5.227 11.295 1.00 81.31 81 LEU A O 1
ATOM 657 N N . HIS A 1 82 ? -19.948 4.547 13.330 1.00 63.47 82 HIS A N 1
ATOM 658 C CA . HIS A 1 82 ? -21.165 3.855 13.764 1.00 63.47 82 HIS A CA 1
ATOM 659 C C . HIS A 1 82 ? -22.229 4.787 14.364 1.00 63.47 82 HIS A C 1
ATOM 661 O O . HIS A 1 82 ? -21.875 5.737 15.097 1.00 63.47 82 HIS A O 1
#

Organism: NCBI:txid147266

Secondary structure (DSSP, 8-state):
--SSSTTTTSS-----TBTTTBSS-HHHHHHHHHHHH-TTHHHHHHHHHHT-HHHHHHHHHHH----GGGS-B-HHHHHHT-

Foldseek 3Di:
DDDPCPPVVPDDDDDDPAVQFFVHGVLVVLVVVLCVVPVVCVVVQVVQVVVHPVSSVVVSVVRDDDDPVPTRGDVVNVVVVD